Protein AF-A0A853IE41-F1 (afdb_monomer)

Foldseek 3Di:
DPPVVVVCVLQVLLPVLLVVLVVLLVVLVVVLALPPPDLVVLQVLLVVLVVVLVVVVPVVDPSSCRNRVSSSVSSVSSNVSNVVSVVPVVVVVVVVPPPVVPD

Solvent-accessible surface area (backbone atoms only — not comparable to full-atom values): 5477 Å² total; per-residue (Å²): 130,67,67,67,58,58,57,48,60,55,51,47,54,29,46,52,47,31,51,54,46,47,52,51,38,48,50,35,62,74,66,57,37,21,80,98,58,61,49,66,59,31,45,50,48,18,53,48,23,48,52,47,40,63,72,63,70,43,78,88,36,66,53,41,41,42,28,15,48,50,30,17,53,42,25,44,49,37,32,52,50,30,53,64,30,54,60,5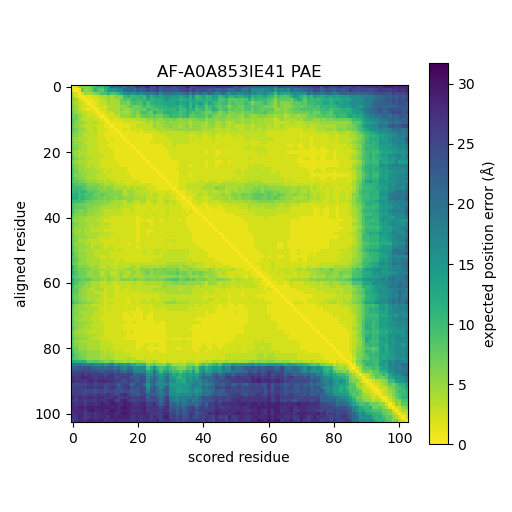6,60,60,60,56,53,54,60,69,68,52,69,72,84,78,118

Sequence (103 aa):
MPSFILEIAGWLPAIVFPVATFLQLWVVLKNRSGAGVSKTTWLLFGIANIGLYIYAEKYDSIQSIIGMLFTAALDFLIVIFAWLFGKQLTAQEQQALTPELSR

Structure (mmCIF, N/CA/C/O backbone):
data_AF-A0A853IE41-F1
#
_entry.id   AF-A0A853IE41-F1
#
loop_
_atom_site.group_PDB
_atom_site.id
_atom_site.type_symbol
_atom_site.label_atom_id
_atom_site.label_alt_id
_atom_site.label_comp_id
_atom_site.label_asym_id
_atom_site.label_entity_id
_atom_site.label_seq_id
_atom_site.pdbx_PDB_ins_code
_atom_site.Cartn_x
_atom_site.Cartn_y
_atom_site.Cartn_z
_atom_site.occupancy
_atom_site.B_iso_or_equiv
_atom_site.auth_seq_id
_atom_site.auth_comp_id
_atom_site.auth_asym_id
_atom_site.auth_atom_id
_atom_site.pdbx_PDB_model_num
ATOM 1 N N . MET A 1 1 ? 28.807 0.362 -8.751 1.00 59.41 1 MET A N 1
ATOM 2 C CA . MET A 1 1 ? 28.199 -0.403 -7.638 1.00 59.41 1 MET A CA 1
ATOM 3 C C . MET A 1 1 ? 28.116 -1.866 -8.055 1.00 59.41 1 MET A C 1
ATOM 5 O O . MET A 1 1 ? 27.973 -2.089 -9.253 1.00 59.41 1 MET A O 1
ATOM 9 N N . PRO A 1 2 ? 28.230 -2.843 -7.141 1.00 77.31 2 PRO A N 1
ATOM 10 C CA . PRO A 1 2 ? 28.086 -4.256 -7.489 1.00 77.31 2 PRO A CA 1
ATOM 11 C C . PRO A 1 2 ? 26.706 -4.508 -8.114 1.00 77.31 2 PRO A C 1
ATOM 13 O O . PRO A 1 2 ? 25.698 -4.094 -7.543 1.00 77.31 2 PRO A O 1
ATOM 16 N N . SER A 1 3 ? 26.659 -5.170 -9.270 1.00 77.38 3 SER A N 1
ATOM 17 C CA . SER A 1 3 ? 25.437 -5.469 -10.040 1.00 77.38 3 SER A CA 1
ATOM 18 C C . SER A 1 3 ? 24.347 -6.157 -9.208 1.00 77.38 3 SER A C 1
ATOM 20 O O . SER A 1 3 ? 23.175 -5.803 -9.302 1.00 77.38 3 SER A O 1
ATOM 22 N N . PHE A 1 4 ? 24.755 -7.047 -8.306 1.00 81.94 4 PHE A N 1
ATOM 23 C CA . PHE A 1 4 ? 23.889 -7.753 -7.362 1.00 81.94 4 PHE A CA 1
ATOM 24 C C . PHE A 1 4 ? 23.025 -6.833 -6.478 1.00 81.94 4 PHE A C 1
ATOM 26 O O . PHE A 1 4 ? 21.866 -7.139 -6.206 1.00 81.94 4 PHE A O 1
ATOM 33 N N . ILE A 1 5 ? 23.560 -5.684 -6.046 1.00 82.19 5 ILE A N 1
ATOM 34 C CA . ILE A 1 5 ? 22.822 -4.756 -5.173 1.00 82.19 5 ILE A CA 1
ATOM 35 C C . ILE A 1 5 ? 21.655 -4.120 -5.933 1.00 82.19 5 ILE A C 1
ATOM 37 O O . ILE A 1 5 ? 20.581 -3.952 -5.366 1.00 82.19 5 ILE A O 1
ATOM 41 N N . LEU A 1 6 ? 21.843 -3.796 -7.216 1.00 78.31 6 LEU A N 1
ATOM 42 C CA . LEU A 1 6 ? 20.801 -3.189 -8.047 1.00 78.31 6 LEU A CA 1
ATOM 43 C C . LEU A 1 6 ? 19.687 -4.185 -8.388 1.00 78.31 6 LEU A C 1
ATOM 45 O O . LEU A 1 6 ? 18.516 -3.810 -8.376 1.00 78.31 6 LEU A O 1
ATOM 49 N N . GLU A 1 7 ? 20.031 -5.448 -8.643 1.00 79.62 7 GLU A N 1
ATOM 50 C CA . GLU A 1 7 ? 19.039 -6.499 -8.902 1.00 79.62 7 GLU A CA 1
ATOM 51 C C . GLU A 1 7 ? 18.152 -6.753 -7.680 1.00 79.62 7 GLU A C 1
ATOM 53 O O . GLU A 1 7 ? 16.924 -6.754 -7.792 1.00 79.62 7 GLU A O 1
ATOM 58 N N . ILE A 1 8 ? 18.752 -6.886 -6.494 1.00 82.06 8 ILE A N 1
ATOM 59 C CA . ILE A 1 8 ? 17.990 -7.049 -5.251 1.00 82.06 8 ILE A CA 1
ATOM 60 C C . ILE A 1 8 ? 17.191 -5.790 -4.927 1.00 82.06 8 ILE A C 1
ATOM 62 O O . ILE A 1 8 ? 16.035 -5.899 -4.527 1.00 82.06 8 ILE A O 1
ATOM 66 N N . ALA A 1 9 ? 17.762 -4.600 -5.125 1.00 83.06 9 ALA A N 1
ATOM 67 C CA . ALA A 1 9 ? 17.073 -3.343 -4.847 1.00 83.06 9 ALA A CA 1
ATOM 68 C C . ALA A 1 9 ? 15.809 -3.152 -5.699 1.00 83.06 9 ALA A C 1
ATOM 70 O O . ALA A 1 9 ? 14.884 -2.486 -5.244 1.00 83.06 9 ALA A O 1
ATOM 71 N N . GLY A 1 10 ? 15.739 -3.740 -6.899 1.00 79.94 10 GLY A N 1
ATOM 72 C CA . GLY A 1 10 ? 14.522 -3.741 -7.717 1.00 79.94 10 GLY A CA 1
ATOM 73 C C . GLY A 1 10 ? 13.456 -4.718 -7.211 1.00 79.94 10 GLY A C 1
ATOM 74 O O . GLY A 1 10 ? 12.276 -4.379 -7.149 1.00 79.94 10 GLY A O 1
ATOM 75 N N . TRP A 1 11 ? 13.868 -5.921 -6.805 1.00 87.50 11 TRP A N 1
ATOM 76 C CA . TRP A 1 11 ? 12.951 -6.960 -6.322 1.00 87.50 11 TRP A CA 1
ATOM 77 C C . TRP A 1 11 ? 12.435 -6.720 -4.905 1.00 87.50 11 TRP A C 1
ATOM 79 O O . TRP A 1 11 ? 11.300 -7.077 -4.597 1.00 87.50 11 TRP A O 1
ATOM 89 N N . LEU A 1 12 ? 13.249 -6.109 -4.046 1.00 89.50 12 LEU A N 1
ATOM 90 C CA . LEU A 1 12 ? 12.915 -5.878 -2.646 1.00 89.50 12 LEU A CA 1
ATOM 91 C C . LEU A 1 12 ? 11.599 -5.090 -2.474 1.00 89.50 12 LEU A C 1
ATOM 93 O O . LEU A 1 12 ? 10.684 -5.632 -1.854 1.00 89.50 12 LEU A O 1
ATOM 97 N N . PRO A 1 13 ? 11.421 -3.877 -3.037 1.00 86.19 13 PRO A N 1
ATOM 98 C CA . PRO A 1 13 ? 10.159 -3.146 -2.914 1.00 86.19 13 PRO A CA 1
ATOM 99 C C . PRO A 1 13 ? 9.005 -3.863 -3.624 1.00 86.19 13 PRO A C 1
ATOM 101 O O . PRO A 1 13 ? 7.886 -3.863 -3.115 1.00 86.19 13 PRO A O 1
ATOM 104 N N . ALA A 1 14 ? 9.281 -4.537 -4.748 1.00 90.19 14 ALA A N 1
ATOM 105 C CA . ALA A 1 14 ? 8.277 -5.262 -5.524 1.00 90.19 14 ALA A CA 1
ATOM 106 C C . ALA A 1 14 ? 7.684 -6.477 -4.792 1.00 90.19 14 ALA A C 1
ATOM 108 O O . ALA A 1 14 ? 6.641 -6.972 -5.202 1.00 90.19 14 ALA A O 1
ATOM 109 N N . ILE A 1 15 ? 8.324 -6.952 -3.720 1.00 93.50 15 ILE A N 1
ATOM 110 C CA . ILE A 1 15 ? 7.823 -8.040 -2.871 1.00 93.50 15 ILE A CA 1
ATOM 111 C C . ILE A 1 15 ? 7.347 -7.493 -1.525 1.00 93.50 15 ILE A C 1
ATOM 113 O O . ILE A 1 15 ? 6.251 -7.819 -1.072 1.00 93.50 15 ILE A O 1
ATOM 117 N N . VAL A 1 16 ? 8.156 -6.649 -0.880 1.00 95.06 16 VAL A N 1
ATOM 118 C CA . VAL A 1 16 ? 7.892 -6.178 0.484 1.00 95.06 16 VAL A CA 1
ATOM 119 C C . VAL A 1 16 ? 6.618 -5.339 0.545 1.00 95.06 16 VAL A C 1
ATOM 121 O O . VAL A 1 16 ? 5.805 -5.569 1.440 1.00 95.06 16 VAL A O 1
ATOM 124 N N . PHE A 1 17 ? 6.406 -4.410 -0.396 1.00 93.44 17 PHE A N 1
ATOM 125 C CA . PHE A 1 17 ? 5.217 -3.554 -0.368 1.00 93.44 17 PHE A CA 1
ATOM 126 C C . PHE A 1 17 ? 3.918 -4.340 -0.586 1.00 93.44 17 PHE A C 1
ATOM 128 O O . PHE A 1 17 ? 3.057 -4.260 0.292 1.00 93.44 17 PHE A O 1
ATOM 135 N N . PRO A 1 18 ? 3.772 -5.178 -1.633 1.00 95.56 18 PRO A N 1
ATOM 136 C CA . PRO A 1 18 ? 2.564 -5.983 -1.794 1.00 95.56 18 PRO A CA 1
ATOM 137 C C . PRO A 1 18 ? 2.260 -6.879 -0.596 1.00 95.56 18 PRO A C 1
ATOM 139 O O . PRO A 1 18 ? 1.109 -6.977 -0.178 1.00 95.56 18 PRO A O 1
ATOM 142 N N . VAL A 1 19 ? 3.280 -7.533 -0.028 1.00 97.94 19 VAL A N 1
ATOM 143 C CA . VAL A 1 19 ? 3.096 -8.442 1.110 1.00 97.94 19 VAL A CA 1
ATOM 144 C C . VAL A 1 19 ? 2.650 -7.669 2.348 1.00 97.94 19 VAL A C 1
ATOM 146 O O . VAL A 1 19 ? 1.693 -8.075 3.006 1.00 97.94 19 VAL A O 1
ATOM 149 N N . ALA A 1 20 ? 3.289 -6.538 2.653 1.00 97.38 20 ALA A N 1
ATOM 150 C CA . ALA A 1 20 ? 2.906 -5.703 3.786 1.00 97.38 20 ALA A CA 1
ATOM 151 C C . ALA A 1 20 ? 1.470 -5.170 3.642 1.00 97.38 20 ALA A C 1
ATOM 153 O O . ALA A 1 20 ? 0.67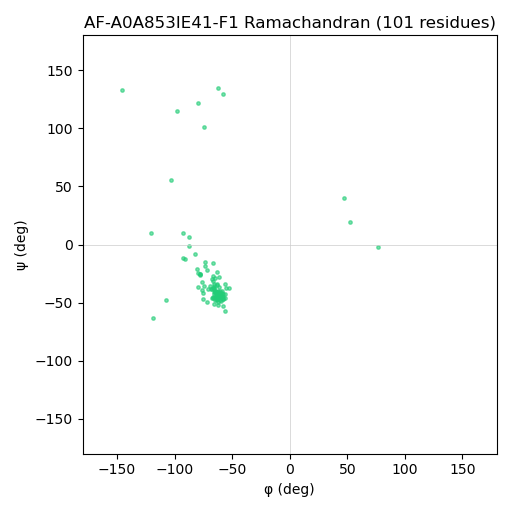0 -5.289 4.574 1.00 97.38 20 ALA A O 1
ATOM 154 N N . THR A 1 21 ? 1.110 -4.654 2.464 1.00 97.81 21 THR A N 1
ATOM 155 C CA . THR A 1 21 ? -0.244 -4.158 2.189 1.00 97.81 21 THR A CA 1
ATOM 156 C C . THR A 1 21 ? -1.275 -5.28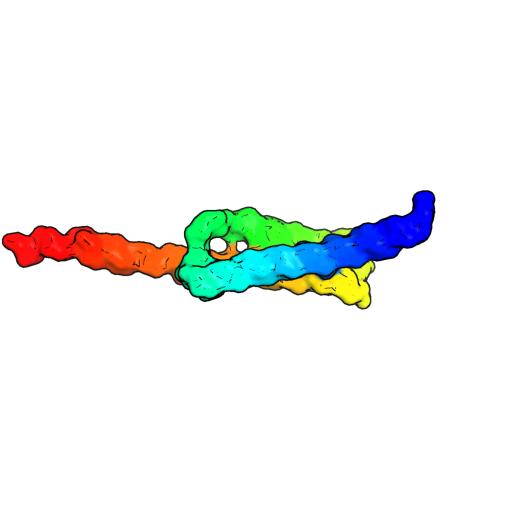6 2.247 1.00 97.81 21 THR A C 1
ATOM 158 O O . THR A 1 21 ? -2.350 -5.122 2.825 1.00 97.81 21 THR A O 1
ATOM 161 N N . PHE A 1 22 ? -0.949 -6.474 1.734 1.00 98.31 22 PHE A N 1
ATOM 162 C CA . PHE A 1 22 ? -1.827 -7.639 1.828 1.00 98.31 22 PHE A CA 1
ATOM 163 C C . PHE A 1 22 ? -2.088 -8.044 3.283 1.00 98.31 22 PHE A C 1
ATOM 165 O O . PHE A 1 22 ? -3.234 -8.298 3.656 1.00 98.31 22 PHE A O 1
ATOM 172 N N . LEU A 1 23 ? -1.054 -8.062 4.130 1.00 98.19 23 LEU A N 1
ATOM 173 C CA . LEU A 1 23 ? -1.205 -8.357 5.556 1.00 98.19 23 LEU A CA 1
ATOM 174 C C . LEU A 1 23 ? -2.085 -7.316 6.260 1.00 98.19 23 LEU A C 1
ATOM 176 O O . LEU A 1 23 ? -2.942 -7.690 7.062 1.00 98.19 23 LEU A O 1
ATOM 180 N N . GLN A 1 24 ? -1.940 -6.030 5.930 1.00 97.31 24 GLN A N 1
ATOM 181 C CA . GLN A 1 24 ? -2.829 -4.991 6.448 1.00 97.31 24 GLN A CA 1
ATOM 182 C C . GLN A 1 24 ? -4.286 -5.241 6.036 1.00 97.31 24 GLN A C 1
ATOM 184 O O . GLN A 1 24 ? -5.189 -5.182 6.875 1.00 97.31 24 GLN A O 1
ATOM 189 N N . LEU A 1 25 ? -4.527 -5.535 4.756 1.00 97.56 25 LEU A N 1
ATOM 190 C CA . LEU A 1 25 ? -5.862 -5.848 4.250 1.00 97.56 25 LEU A CA 1
ATOM 191 C C . LEU A 1 25 ? -6.453 -7.068 4.966 1.00 97.56 25 LEU A C 1
ATOM 193 O O . LEU A 1 25 ? -7.611 -7.040 5.387 1.00 97.56 25 LEU A O 1
ATOM 197 N N . TRP A 1 26 ? -5.650 -8.113 5.167 1.00 97.88 26 TRP A N 1
ATOM 198 C CA . TRP A 1 26 ? -6.049 -9.303 5.910 1.00 97.88 26 TRP A CA 1
ATOM 199 C C . TRP A 1 26 ? -6.481 -8.975 7.342 1.00 97.88 26 TRP A C 1
ATOM 201 O O . TRP A 1 26 ? -7.507 -9.476 7.796 1.00 97.88 26 TRP A O 1
ATOM 211 N N . VAL A 1 27 ? -5.756 -8.099 8.044 1.00 95.56 27 VAL A N 1
ATOM 212 C CA . VAL A 1 27 ? -6.125 -7.650 9.397 1.00 95.56 27 VAL A CA 1
ATOM 213 C C . VAL A 1 27 ? -7.474 -6.926 9.394 1.00 95.56 27 VAL A C 1
ATOM 215 O O . VAL A 1 27 ? -8.327 -7.235 10.227 1.00 95.56 27 VAL A O 1
ATOM 218 N N . VAL A 1 28 ? -7.707 -6.021 8.437 1.00 95.69 28 VAL A N 1
ATOM 219 C CA . VAL A 1 28 ? -8.988 -5.301 8.299 1.00 95.69 28 VAL A CA 1
ATOM 220 C C . VAL A 1 28 ? -10.145 -6.271 8.047 1.00 95.69 28 VAL A C 1
ATOM 222 O O . VAL A 1 28 ? -11.198 -6.163 8.678 1.00 95.69 28 VAL A O 1
ATOM 225 N N . LEU A 1 29 ? -9.947 -7.247 7.158 1.00 96.12 29 LEU A N 1
ATOM 226 C CA . LEU A 1 29 ? -10.948 -8.261 6.823 1.00 96.12 29 LEU A CA 1
ATOM 227 C C . LEU A 1 29 ? -11.228 -9.216 7.985 1.00 96.12 29 LEU A C 1
ATOM 229 O O . LEU A 1 29 ? -12.393 -9.471 8.297 1.00 96.12 29 LEU A O 1
ATOM 233 N N . LYS A 1 30 ? -10.177 -9.721 8.639 1.00 95.62 30 LYS A N 1
ATOM 234 C CA . LYS A 1 30 ? -10.274 -10.663 9.760 1.00 95.62 30 LYS A CA 1
ATOM 235 C C . LYS A 1 30 ? -10.967 -10.032 10.961 1.00 95.62 30 LYS A C 1
ATOM 237 O O . LYS A 1 30 ? -11.851 -10.651 11.544 1.00 95.62 30 LYS A O 1
ATOM 242 N N . ASN A 1 31 ? -10.593 -8.804 11.308 1.00 92.62 31 ASN A N 1
ATOM 243 C CA . ASN A 1 31 ? -11.161 -8.105 12.458 1.00 92.62 31 ASN A CA 1
ATOM 244 C C . ASN A 1 31 ? -12.504 -7.443 12.141 1.00 92.62 31 ASN A C 1
ATOM 246 O O . ASN A 1 31 ? -13.136 -6.916 13.052 1.00 92.62 31 ASN A O 1
ATOM 250 N N . ARG A 1 32 ? -12.919 -7.428 10.862 1.00 91.25 32 ARG A N 1
ATOM 251 C CA . ARG A 1 32 ? -14.118 -6.722 10.385 1.00 91.25 32 ARG A CA 1
ATOM 252 C C . ARG A 1 32 ? -14.183 -5.293 10.931 1.00 91.25 32 ARG A C 1
ATOM 254 O O . ARG A 1 32 ? -15.241 -4.817 11.321 1.00 91.25 32 ARG A O 1
ATOM 261 N N . SER A 1 33 ? -13.034 -4.619 10.986 1.00 89.62 33 SER A N 1
ATOM 262 C CA . SER A 1 33 ? -12.900 -3.297 11.593 1.00 89.62 33 SER A CA 1
ATOM 263 C C . SER A 1 33 ? -11.865 -2.464 10.852 1.00 89.62 33 SER A C 1
ATOM 265 O O . SER A 1 33 ? -10.764 -2.924 10.558 1.00 89.62 33 SER A O 1
ATOM 267 N N . GLY A 1 34 ? -12.234 -1.214 10.564 1.00 88.38 34 GLY A N 1
ATOM 268 C CA . GLY A 1 34 ? -11.324 -0.183 10.061 1.00 88.38 34 GLY A CA 1
ATOM 269 C C . GLY A 1 34 ? -10.705 0.673 11.170 1.00 88.38 34 GLY A C 1
ATOM 270 O O . GLY A 1 34 ? -10.138 1.722 10.867 1.00 88.38 34 GLY A O 1
ATOM 271 N N . ALA A 1 35 ? -10.864 0.298 12.445 1.00 88.25 35 ALA A N 1
ATOM 272 C CA . ALA A 1 35 ? -10.311 1.051 13.567 1.00 88.25 35 ALA A CA 1
ATOM 273 C C . ALA A 1 35 ? -8.774 1.090 13.498 1.00 88.25 35 ALA A C 1
ATOM 275 O O . ALA A 1 35 ? -8.129 0.081 13.224 1.00 88.25 35 ALA A O 1
ATOM 276 N N . GLY A 1 36 ? -8.188 2.271 13.716 1.00 87.94 36 GLY A N 1
ATOM 277 C CA . GLY A 1 36 ? -6.738 2.488 13.615 1.00 87.94 36 GLY A CA 1
ATOM 278 C C . GLY A 1 36 ? -6.193 2.590 12.184 1.00 87.94 36 GLY A C 1
ATOM 279 O O . GLY A 1 36 ? -5.009 2.856 12.005 1.00 87.94 36 GLY A O 1
ATOM 280 N N . VAL A 1 37 ? -7.035 2.431 11.156 1.00 94.25 37 VAL A N 1
ATOM 281 C CA . VAL A 1 37 ? -6.624 2.517 9.748 1.00 94.25 37 VAL A CA 1
ATOM 282 C C . VAL A 1 37 ? -6.923 3.908 9.189 1.00 94.25 37 VAL A C 1
ATOM 284 O O . VAL A 1 37 ? -8.082 4.302 9.037 1.00 94.25 37 VAL A O 1
ATOM 287 N N . SER A 1 38 ? -5.873 4.656 8.834 1.00 95.81 38 SER A N 1
ATOM 288 C CA . SER A 1 38 ? -6.014 5.968 8.189 1.00 95.81 38 SER A CA 1
ATOM 289 C C . SER A 1 38 ? -6.426 5.826 6.722 1.00 95.81 38 SER A C 1
ATOM 291 O O . SER A 1 38 ? -5.607 5.559 5.844 1.00 95.81 38 SER A O 1
ATOM 293 N N . LYS A 1 39 ? -7.712 6.039 6.442 1.00 95.44 39 LYS A N 1
ATOM 294 C CA . LYS A 1 39 ? -8.307 5.896 5.100 1.00 95.44 39 LYS A CA 1
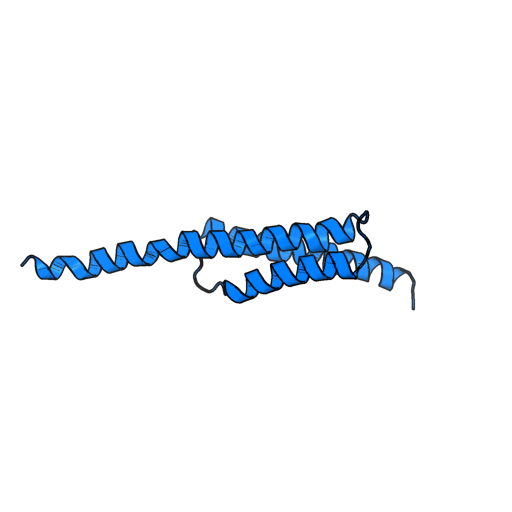ATOM 295 C C . LYS A 1 39 ? -7.664 6.845 4.088 1.00 95.44 39 LYS A C 1
ATOM 297 O O . LYS A 1 39 ? -7.374 6.440 2.971 1.00 95.44 39 LYS A O 1
ATOM 302 N N . THR A 1 40 ? -7.378 8.079 4.501 1.00 97.38 40 THR A N 1
ATOM 303 C CA . THR A 1 40 ? -6.701 9.073 3.657 1.00 97.38 40 THR A CA 1
ATOM 304 C C . THR A 1 40 ? -5.286 8.633 3.298 1.00 97.38 40 THR A C 1
ATOM 306 O O . THR A 1 40 ? -4.881 8.771 2.151 1.00 97.38 40 THR A O 1
ATOM 309 N N . THR A 1 41 ? -4.544 8.055 4.248 1.00 97.56 41 THR A N 1
ATOM 310 C CA . THR A 1 41 ? -3.182 7.561 3.998 1.00 97.56 41 THR A CA 1
ATOM 311 C C . THR A 1 41 ? -3.182 6.448 2.952 1.00 97.56 41 THR A C 1
ATOM 313 O O . THR A 1 41 ? -2.441 6.539 1.980 1.00 97.56 41 THR A O 1
ATOM 316 N N . TRP A 1 42 ? -4.047 5.441 3.104 1.00 98.00 42 TRP A N 1
ATOM 317 C CA . TRP A 1 42 ? -4.146 4.340 2.138 1.00 98.00 42 TRP A CA 1
ATOM 318 C C . TRP A 1 42 ? -4.648 4.808 0.768 1.00 98.00 42 TRP A C 1
ATOM 320 O O . TRP A 1 42 ? -4.143 4.361 -0.254 1.00 98.00 42 TRP A O 1
ATOM 330 N N . LEU A 1 43 ? -5.563 5.780 0.725 1.00 98.44 43 LEU A N 1
ATOM 331 C CA . LEU A 1 43 ? -6.002 6.382 -0.534 1.00 98.44 43 LEU A CA 1
ATOM 332 C C . LEU A 1 43 ? -4.842 7.076 -1.266 1.00 98.44 43 LEU A C 1
ATOM 334 O O . LEU A 1 43 ? -4.665 6.882 -2.468 1.00 98.44 43 LEU A O 1
ATOM 338 N N . LEU A 1 44 ? -4.047 7.870 -0.542 1.00 98.56 44 LEU A N 1
ATOM 339 C CA . LEU A 1 44 ? -2.893 8.569 -1.104 1.00 98.56 44 LEU A CA 1
ATOM 340 C C . LEU A 1 44 ? -1.800 7.595 -1.553 1.00 98.56 44 LEU A C 1
ATOM 342 O O . LEU A 1 44 ? -1.204 7.827 -2.601 1.00 98.56 44 LEU A O 1
ATOM 346 N N . PHE A 1 45 ? -1.570 6.498 -0.825 1.00 98.06 45 PHE A N 1
ATOM 347 C CA . PHE A 1 45 ? -0.645 5.451 -1.269 1.00 98.06 45 PHE A CA 1
ATOM 348 C C . PHE A 1 45 ? -1.111 4.765 -2.551 1.00 98.06 45 PHE A C 1
ATOM 350 O O . PHE A 1 45 ? -0.304 4.617 -3.466 1.00 98.06 45 PHE A O 1
ATOM 357 N N . GLY A 1 46 ? -2.404 4.456 -2.680 1.00 98.19 46 GLY A N 1
ATOM 358 C CA . GLY A 1 46 ? -2.946 3.901 -3.921 1.00 98.19 46 GLY A CA 1
ATOM 359 C C . GLY A 1 46 ? -2.711 4.824 -5.122 1.00 98.19 46 GLY A C 1
ATOM 360 O O . GLY A 1 46 ? -2.228 4.389 -6.168 1.00 98.19 46 GLY A O 1
ATOM 361 N N . ILE A 1 47 ? -2.969 6.127 -4.957 1.00 98.50 47 ILE A N 1
ATOM 362 C CA . ILE A 1 47 ? -2.693 7.141 -5.991 1.00 98.50 47 ILE A CA 1
ATOM 363 C C . ILE A 1 47 ? -1.190 7.232 -6.285 1.00 98.50 47 ILE A C 1
ATOM 365 O O . ILE A 1 47 ? -0.794 7.272 -7.450 1.00 9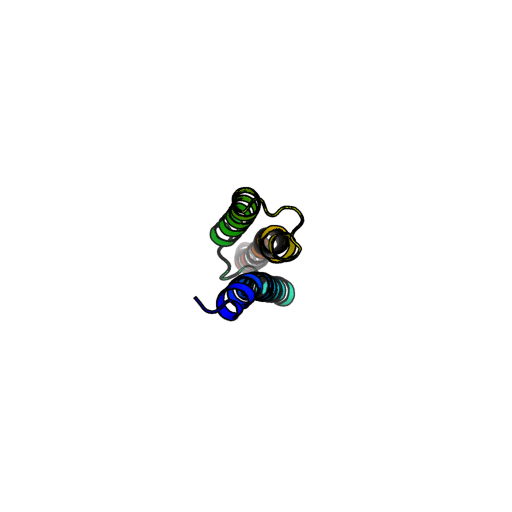8.50 47 ILE A O 1
ATOM 369 N N . ALA A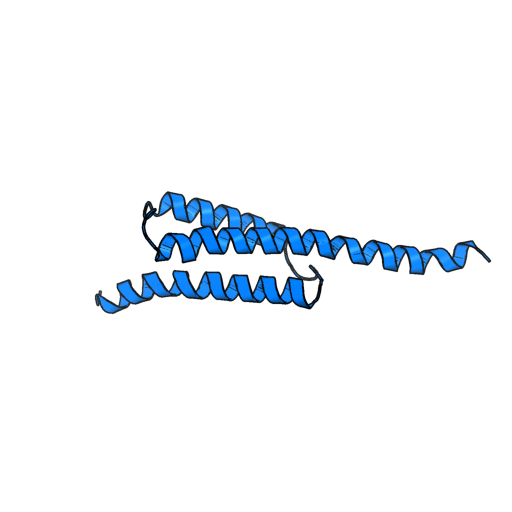 1 48 ? -0.347 7.238 -5.250 1.00 97.88 48 ALA A N 1
ATOM 370 C CA . ALA A 1 48 ? 1.102 7.310 -5.396 1.00 97.88 48 ALA A CA 1
ATOM 371 C C . ALA A 1 48 ? 1.663 6.095 -6.145 1.00 97.88 48 ALA A C 1
ATOM 373 O O . ALA A 1 48 ? 2.510 6.268 -7.014 1.00 97.88 48 ALA A O 1
ATOM 374 N N . ASN A 1 49 ? 1.166 4.888 -5.870 1.00 97.38 49 ASN A N 1
ATOM 375 C CA . ASN A 1 49 ? 1.579 3.666 -6.555 1.00 97.38 49 ASN A CA 1
ATOM 376 C C . ASN A 1 49 ? 1.177 3.670 -8.041 1.00 97.38 49 ASN A C 1
ATOM 378 O O . ASN A 1 49 ? 1.975 3.268 -8.888 1.00 97.38 49 ASN A O 1
ATOM 382 N N . ILE A 1 50 ? -0.001 4.202 -8.392 1.00 97.94 50 ILE A N 1
ATOM 383 C CA . ILE A 1 50 ? -0.364 4.437 -9.803 1.00 97.94 50 ILE A CA 1
ATOM 384 C C . ILE A 1 50 ? 0.586 5.459 -10.441 1.00 97.94 50 ILE A C 1
ATOM 386 O O . ILE A 1 50 ? 1.107 5.225 -11.531 1.00 97.94 50 ILE A O 1
ATOM 390 N N . GLY A 1 51 ? 0.836 6.580 -9.761 1.00 97.56 51 GLY A N 1
ATOM 391 C CA . GLY A 1 51 ? 1.758 7.609 -10.241 1.00 97.56 51 GLY A CA 1
ATOM 392 C C . GLY A 1 51 ? 3.173 7.070 -10.453 1.00 97.56 51 GLY A C 1
ATOM 393 O O . GLY A 1 51 ? 3.800 7.374 -11.464 1.00 97.56 51 GLY A O 1
ATOM 394 N N . LEU A 1 52 ? 3.651 6.215 -9.547 1.00 95.00 52 LEU A N 1
ATOM 395 C CA . LEU A 1 52 ? 4.962 5.582 -9.629 1.00 95.00 52 LEU A CA 1
ATOM 396 C C . LEU A 1 52 ? 5.049 4.600 -10.799 1.00 95.00 52 LEU A C 1
ATOM 398 O O . LEU A 1 52 ? 6.071 4.562 -11.476 1.00 95.00 52 LEU A O 1
ATOM 402 N N . TYR A 1 53 ? 3.979 3.850 -11.070 1.00 95.31 53 TYR A N 1
ATOM 403 C CA . TYR A 1 53 ? 3.907 2.964 -12.231 1.00 95.31 53 TYR A CA 1
ATOM 404 C C . TYR A 1 53 ? 4.037 3.732 -13.550 1.00 95.31 53 TYR A C 1
ATOM 406 O O . TYR A 1 53 ? 4.807 3.325 -14.419 1.00 95.31 53 TYR A O 1
ATOM 414 N N . ILE A 1 54 ? 3.343 4.869 -13.669 1.00 96.94 54 ILE A N 1
ATOM 415 C CA . ILE A 1 54 ? 3.445 5.759 -14.835 1.00 96.94 54 ILE A CA 1
ATOM 416 C C . ILE A 1 54 ? 4.852 6.358 -14.929 1.00 96.94 54 ILE A C 1
ATOM 418 O O . ILE A 1 54 ? 5.482 6.303 -15.978 1.00 96.94 54 ILE A O 1
ATOM 422 N N . TYR A 1 55 ? 5.373 6.880 -13.818 1.00 95.62 55 TYR A N 1
ATOM 423 C CA . TYR A 1 55 ? 6.692 7.510 -13.763 1.00 95.62 55 TYR A CA 1
ATOM 424 C C . TYR A 1 55 ? 7.843 6.544 -14.079 1.00 95.62 55 TYR A C 1
ATOM 426 O O . TYR A 1 55 ? 8.851 6.947 -14.651 1.00 95.62 55 TYR A O 1
ATOM 434 N N . ALA A 1 56 ? 7.716 5.271 -13.701 1.00 92.38 56 ALA A N 1
ATOM 435 C CA . ALA A 1 56 ? 8.756 4.276 -13.924 1.00 92.38 56 ALA A CA 1
ATOM 436 C C . ALA A 1 56 ? 8.878 3.841 -15.393 1.00 92.38 56 ALA A C 1
ATOM 438 O O . ALA A 1 56 ? 9.893 3.236 -15.733 1.00 92.38 56 ALA A O 1
ATOM 439 N N . GLU A 1 57 ? 7.852 4.078 -16.225 1.00 93.75 57 GLU A N 1
ATOM 440 C CA . GLU A 1 57 ? 7.786 3.720 -17.656 1.00 93.75 57 GLU A CA 1
ATOM 441 C C . GLU A 1 57 ? 8.100 2.240 -17.971 1.00 93.75 57 GLU A C 1
ATOM 443 O O . GLU A 1 57 ? 8.400 1.860 -19.101 1.00 93.75 57 GLU A O 1
ATOM 448 N N . LYS A 1 58 ? 8.005 1.363 -16.965 1.00 90.81 58 LYS A N 1
ATOM 449 C CA . LYS A 1 58 ? 8.282 -0.080 -17.054 1.00 90.81 58 LYS A CA 1
ATOM 450 C C . LYS A 1 58 ? 6.987 -0.884 -17.100 1.00 90.81 58 LYS A C 1
ATOM 452 O O . LYS A 1 58 ? 6.763 -1.766 -16.272 1.00 90.81 58 LYS A O 1
ATOM 457 N N . TYR A 1 59 ? 6.134 -0.563 -18.065 1.00 91.81 59 TYR A N 1
ATOM 458 C CA . TYR A 1 59 ? 4.767 -1.083 -18.137 1.00 91.81 59 TYR A CA 1
ATOM 459 C C . TYR A 1 59 ? 4.691 -2.611 -18.269 1.00 91.81 59 TYR A C 1
ATOM 461 O O . TYR A 1 59 ? 3.853 -3.242 -17.633 1.00 91.81 59 TYR A O 1
ATOM 469 N N . ASP A 1 60 ? 5.623 -3.221 -19.000 1.00 93.31 60 ASP A N 1
ATOM 470 C CA . ASP A 1 60 ? 5.655 -4.677 -19.204 1.00 93.31 60 ASP A CA 1
ATOM 471 C C . ASP A 1 60 ? 6.423 -5.434 -18.106 1.00 93.31 60 ASP A C 1
ATOM 473 O O . ASP A 1 60 ? 6.534 -6.662 -18.130 1.00 93.31 60 ASP A O 1
ATOM 477 N N . SER A 1 61 ? 6.990 -4.722 -17.125 1.00 92.31 61 SER A N 1
ATOM 478 C CA . SER A 1 61 ? 7.759 -5.352 -16.055 1.00 92.31 61 SER A CA 1
ATOM 479 C C . SER A 1 61 ? 6.839 -5.932 -14.990 1.00 92.31 61 SER A C 1
ATOM 481 O O . SER A 1 61 ? 6.121 -5.201 -14.304 1.00 92.31 61 SER A O 1
ATOM 483 N N . ILE A 1 62 ? 6.959 -7.240 -14.745 1.00 91.69 62 ILE A N 1
ATOM 484 C CA . ILE A 1 62 ? 6.243 -7.911 -13.653 1.00 91.69 62 ILE A CA 1
ATOM 485 C C . ILE A 1 62 ? 6.527 -7.261 -12.290 1.00 91.69 62 ILE A C 1
ATOM 487 O O . ILE A 1 62 ? 5.634 -7.162 -11.455 1.00 91.69 62 ILE A O 1
ATOM 491 N N . GLN A 1 63 ? 7.746 -6.753 -12.082 1.00 91.44 63 GLN A N 1
ATOM 492 C CA . GLN A 1 63 ? 8.132 -6.070 -10.845 1.00 91.44 63 GLN A CA 1
ATOM 493 C C . GLN A 1 63 ? 7.349 -4.768 -10.654 1.00 91.44 63 GLN A C 1
ATOM 495 O O . GLN A 1 63 ? 6.933 -4.470 -9.539 1.00 91.44 63 GLN A O 1
ATOM 500 N N . SER A 1 64 ? 7.122 -4.004 -11.728 1.00 92.50 64 SER A N 1
ATOM 501 C CA . SER A 1 64 ? 6.358 -2.754 -11.665 1.00 92.50 64 SER A CA 1
ATOM 502 C C . SER A 1 64 ? 4.858 -3.024 -11.569 1.00 92.50 64 SER A C 1
ATOM 504 O O . SER A 1 64 ? 4.176 -2.376 -10.781 1.00 92.50 64 SER A O 1
ATOM 506 N N . ILE A 1 65 ? 4.338 -4.022 -12.286 1.00 94.56 65 ILE A N 1
ATOM 507 C CA . ILE A 1 65 ? 2.925 -4.413 -12.186 1.00 94.56 65 ILE A CA 1
ATOM 508 C C . ILE A 1 65 ? 2.601 -4.889 -10.764 1.00 94.56 65 ILE A C 1
ATOM 510 O O . ILE A 1 65 ? 1.668 -4.385 -10.142 1.00 94.56 65 ILE A O 1
ATOM 514 N N . ILE A 1 66 ? 3.380 -5.829 -10.222 1.00 94.19 66 ILE A N 1
ATOM 515 C CA . ILE A 1 66 ? 3.134 -6.383 -8.884 1.00 94.19 66 ILE A CA 1
ATOM 516 C C . ILE A 1 66 ? 3.468 -5.350 -7.805 1.00 94.19 66 ILE A C 1
ATOM 518 O O . ILE A 1 66 ? 2.655 -5.089 -6.924 1.00 94.19 66 ILE A O 1
ATOM 522 N N . GLY A 1 67 ? 4.646 -4.734 -7.879 1.00 92.75 67 GLY A N 1
ATOM 523 C CA . GLY A 1 67 ? 5.121 -3.807 -6.857 1.00 92.75 67 GLY A CA 1
ATOM 524 C C . GLY A 1 67 ? 4.307 -2.522 -6.757 1.00 92.75 67 GLY A C 1
ATOM 525 O O . GLY A 1 67 ? 4.253 -1.937 -5.678 1.00 92.75 67 GLY A O 1
ATOM 526 N N . MET A 1 68 ? 3.668 -2.091 -7.849 1.00 95.06 68 MET A N 1
ATOM 527 C CA . MET A 1 68 ? 2.989 -0.796 -7.9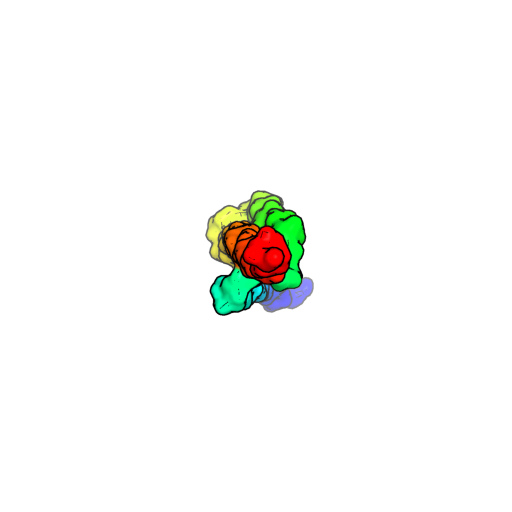21 1.00 95.06 68 MET A CA 1
ATOM 528 C C . MET A 1 68 ? 1.490 -0.960 -8.179 1.00 95.06 68 MET A C 1
ATOM 530 O O . MET A 1 68 ? 0.698 -0.628 -7.305 1.00 95.06 68 MET A O 1
ATOM 534 N N . LEU A 1 69 ? 1.059 -1.510 -9.322 1.00 96.69 69 LEU A N 1
ATOM 535 C CA . LEU A 1 69 ? -0.378 -1.591 -9.641 1.00 96.69 69 LEU A CA 1
ATOM 536 C C . LEU A 1 69 ? -1.149 -2.533 -8.716 1.00 96.69 69 LEU A C 1
ATOM 538 O O . LEU A 1 69 ? -2.230 -2.186 -8.240 1.00 96.69 69 LEU A O 1
ATOM 542 N N . PHE A 1 70 ? -0.606 -3.719 -8.448 1.00 96.94 70 PHE A N 1
ATOM 543 C CA . PHE A 1 70 ? -1.241 -4.651 -7.523 1.00 96.94 70 PHE A CA 1
ATOM 544 C C . PHE A 1 70 ? -1.243 -4.092 -6.094 1.00 96.94 70 PHE A C 1
ATOM 546 O O . PHE A 1 70 ? -2.284 -4.128 -5.439 1.00 96.94 70 PHE A O 1
ATOM 553 N N . THR A 1 71 ? -0.141 -3.485 -5.641 1.00 97.62 71 THR A N 1
ATOM 554 C CA . THR A 1 71 ? -0.105 -2.765 -4.356 1.00 97.62 71 THR A CA 1
ATOM 555 C C . THR A 1 71 ? -1.170 -1.667 -4.294 1.00 97.62 71 THR A C 1
ATOM 557 O O . THR A 1 71 ? -1.932 -1.632 -3.333 1.00 97.62 71 THR A O 1
ATOM 560 N N . ALA A 1 72 ? -1.316 -0.850 -5.344 1.00 98.19 72 ALA A N 1
ATOM 561 C CA . ALA A 1 72 ? -2.344 0.189 -5.416 1.00 98.19 72 ALA A CA 1
ATOM 562 C C . ALA A 1 72 ? -3.762 -0.385 -5.292 1.00 98.19 72 ALA A C 1
ATOM 564 O O . ALA A 1 72 ? -4.607 0.169 -4.590 1.00 98.19 72 ALA A O 1
ATOM 565 N N . ALA A 1 73 ? -4.031 -1.516 -5.950 1.00 98.38 73 ALA A N 1
ATOM 566 C CA . ALA A 1 73 ? -5.315 -2.194 -5.831 1.00 98.38 73 ALA A CA 1
ATOM 567 C C . ALA A 1 73 ? -5.584 -2.630 -4.381 1.00 98.38 73 ALA A C 1
ATOM 569 O O . ALA A 1 73 ? -6.683 -2.410 -3.870 1.00 98.38 73 ALA A O 1
ATOM 570 N N . LEU A 1 74 ? -4.584 -3.192 -3.695 1.00 98.38 74 LEU A N 1
ATOM 571 C CA . LEU A 1 74 ? -4.700 -3.550 -2.281 1.00 98.38 74 LEU A CA 1
ATOM 572 C C . LEU A 1 74 ? -4.917 -2.318 -1.389 1.00 98.38 74 LEU A C 1
ATOM 574 O O . LEU A 1 74 ? -5.761 -2.370 -0.493 1.00 98.38 74 LEU A O 1
ATOM 578 N N . ASP A 1 75 ? -4.227 -1.207 -1.658 1.00 98.50 75 ASP A N 1
ATOM 579 C CA . ASP A 1 75 ? -4.393 0.055 -0.930 1.00 98.50 75 ASP A CA 1
ATOM 580 C C . ASP A 1 75 ? -5.849 0.549 -1.010 1.00 98.50 75 ASP A C 1
ATOM 582 O O . ASP A 1 75 ? -6.472 0.863 0.009 1.00 98.50 75 ASP A O 1
ATOM 586 N N . PHE A 1 76 ? -6.447 0.544 -2.206 1.00 98.50 76 PHE A N 1
ATOM 587 C CA . PHE A 1 76 ? -7.853 0.922 -2.373 1.00 98.50 76 PHE A CA 1
ATOM 588 C C . PHE A 1 76 ? -8.815 -0.069 -1.715 1.00 98.50 76 PHE A C 1
ATOM 590 O O . PHE A 1 76 ? -9.809 0.356 -1.121 1.00 98.50 76 PHE A O 1
ATOM 597 N N . LEU A 1 77 ? -8.525 -1.374 -1.754 1.00 98.31 77 LEU A N 1
ATOM 598 C CA . LEU A 1 77 ? -9.322 -2.366 -1.030 1.00 98.31 77 LEU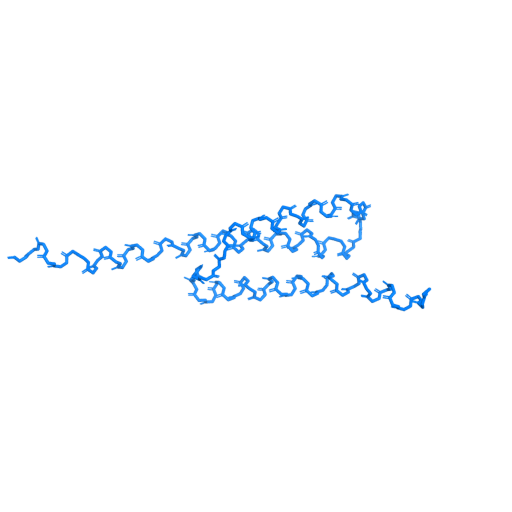 A CA 1
ATOM 599 C C . LEU A 1 77 ? -9.309 -2.095 0.478 1.00 98.31 77 LEU A C 1
ATOM 601 O O . LEU A 1 77 ? -10.367 -2.148 1.107 1.00 98.31 77 LEU A O 1
ATOM 605 N N . ILE A 1 78 ? -8.161 -1.732 1.059 1.00 97.75 78 ILE A N 1
ATOM 606 C CA . ILE A 1 78 ? -8.075 -1.341 2.474 1.00 97.75 78 ILE A CA 1
ATOM 607 C C . ILE A 1 78 ? -9.006 -0.163 2.760 1.00 97.75 78 ILE A C 1
ATOM 609 O O . ILE A 1 78 ? -9.764 -0.221 3.728 1.00 97.75 78 ILE A O 1
ATOM 613 N N . VAL A 1 79 ? -9.005 0.878 1.920 1.00 97.75 79 VAL A N 1
ATOM 614 C CA . VAL A 1 79 ? -9.904 2.038 2.077 1.00 97.75 79 VAL A CA 1
ATOM 615 C C . VAL A 1 79 ? -11.370 1.614 2.026 1.00 97.75 79 VAL A C 1
ATOM 617 O O . VAL A 1 79 ? -12.146 1.983 2.912 1.00 97.75 79 VAL A O 1
ATOM 620 N N . ILE A 1 80 ? -11.743 0.809 1.027 1.00 96.75 80 ILE A N 1
ATOM 621 C CA . ILE A 1 80 ? -13.112 0.319 0.841 1.00 96.75 80 ILE A CA 1
ATOM 622 C C . ILE A 1 80 ? -13.569 -0.448 2.085 1.00 96.75 80 ILE A C 1
ATOM 624 O O . ILE A 1 80 ? -14.598 -0.112 2.675 1.00 96.75 80 ILE A O 1
ATOM 628 N N . PHE A 1 81 ? -12.795 -1.433 2.546 1.00 96.19 81 PHE A N 1
ATOM 629 C CA . PHE A 1 81 ? -13.171 -2.230 3.713 1.00 96.19 81 PHE A CA 1
ATOM 630 C C . PHE A 1 81 ? -13.119 -1.432 5.019 1.00 96.19 81 PHE A C 1
ATOM 632 O O . PHE A 1 81 ? -14.003 -1.584 5.863 1.00 96.19 81 PHE A O 1
ATOM 639 N N . ALA A 1 82 ? -12.165 -0.512 5.173 1.00 94.62 82 ALA A N 1
ATOM 640 C CA . ALA A 1 82 ? -12.112 0.379 6.327 1.00 94.62 82 ALA A CA 1
ATOM 641 C C . ALA A 1 82 ? -13.313 1.343 6.381 1.00 94.62 82 ALA A C 1
ATOM 643 O O . ALA A 1 82 ? -13.724 1.765 7.469 1.00 94.62 82 ALA A O 1
ATOM 644 N N . TRP A 1 83 ? -13.905 1.712 5.241 1.00 93.62 83 TRP A N 1
ATOM 645 C CA . TRP A 1 83 ? -15.185 2.427 5.199 1.00 93.62 83 TRP A CA 1
ATOM 646 C C . TRP A 1 83 ? -16.375 1.522 5.497 1.00 93.62 83 TRP A C 1
ATOM 648 O O . TRP A 1 83 ? -17.207 1.895 6.325 1.00 93.62 83 TRP A O 1
ATOM 658 N N . LEU A 1 84 ? -16.444 0.341 4.879 1.00 93.62 84 LEU A N 1
ATOM 659 C CA . LEU A 1 84 ? -17.548 -0.603 5.075 1.00 93.62 84 LEU A CA 1
ATOM 660 C C . LEU A 1 84 ? -17.689 -1.027 6.541 1.00 93.62 84 LEU A C 1
ATOM 662 O O . LEU A 1 84 ? -18.791 -1.008 7.085 1.00 93.62 84 LEU A O 1
ATOM 666 N N . PHE A 1 85 ? -16.580 -1.348 7.203 1.00 90.81 85 PHE A N 1
ATOM 667 C CA . PHE A 1 85 ? -16.587 -1.761 8.605 1.00 90.81 85 PHE A CA 1
ATOM 668 C C . PHE A 1 85 ? -16.694 -0.589 9.584 1.00 90.81 85 PHE A C 1
ATOM 670 O O . PHE A 1 85 ? -17.219 -0.749 10.681 1.00 90.81 85 PHE A O 1
ATOM 677 N N . GLY A 1 86 ? -16.281 0.618 9.182 1.00 73.50 86 GLY A N 1
ATOM 678 C CA . GLY A 1 86 ? -16.444 1.820 10.005 1.00 73.50 86 GLY A CA 1
ATOM 679 C C . GLY A 1 86 ? -17.906 2.193 10.283 1.00 73.50 86 GLY A C 1
ATOM 680 O O . GLY A 1 86 ? -18.178 2.837 11.288 1.00 73.50 86 GLY A O 1
ATOM 681 N N . LYS A 1 87 ? -18.853 1.764 9.437 1.00 63.38 87 LYS A N 1
ATOM 682 C CA . LYS A 1 87 ? -20.294 1.999 9.644 1.00 63.38 87 LYS A CA 1
ATOM 683 C C . LYS A 1 87 ? -20.919 1.135 10.749 1.00 63.38 87 LYS A C 1
ATOM 685 O O . LYS A 1 87 ? -22.032 1.428 11.169 1.00 63.38 87 LYS A O 1
ATOM 690 N N . GLN A 1 88 ? -20.251 0.076 11.210 1.00 58.03 88 GLN A N 1
ATOM 691 C CA . GLN A 1 88 ? -20.863 -0.882 12.142 1.00 58.03 88 GLN A CA 1
ATOM 692 C C . GLN A 1 88 ? -20.922 -0.380 13.597 1.00 58.03 88 GLN A C 1
ATOM 694 O O . GLN A 1 88 ? -21.837 -0.765 14.320 1.00 58.03 88 GLN A O 1
ATOM 699 N N . LEU A 1 89 ? -20.022 0.523 14.013 1.00 56.16 89 LEU A N 1
ATOM 700 C CA . LEU A 1 89 ? -20.030 1.088 15.375 1.00 56.16 89 LEU A CA 1
ATOM 701 C C . LEU A 1 89 ? -21.264 1.961 15.658 1.00 56.16 89 LEU A C 1
ATOM 703 O O . LEU A 1 89 ? -21.795 1.931 16.764 1.00 56.16 89 LEU A O 1
ATOM 707 N N . THR A 1 90 ? -21.802 2.644 14.645 1.00 57.97 90 THR A N 1
ATOM 708 C CA . THR A 1 90 ? -22.949 3.548 14.823 1.00 57.97 90 THR A CA 1
ATOM 709 C C . THR A 1 90 ? -24.235 2.802 15.198 1.00 57.97 90 THR A C 1
ATOM 711 O O . THR A 1 90 ? -25.066 3.340 15.920 1.00 57.97 90 THR A O 1
ATOM 714 N N . ALA A 1 91 ? -24.398 1.550 14.754 1.00 59.19 91 ALA A N 1
ATOM 715 C CA . ALA A 1 91 ? -25.601 0.762 15.030 1.00 59.19 91 ALA A CA 1
ATOM 716 C C . ALA A 1 91 ? -25.661 0.252 16.483 1.00 59.19 91 ALA A C 1
ATOM 718 O O . ALA A 1 91 ? -26.736 0.209 17.075 1.00 59.19 91 ALA A O 1
ATOM 719 N N . GLN A 1 92 ? -24.515 -0.101 17.077 1.00 57.91 92 GLN A N 1
ATOM 720 C CA . GLN A 1 92 ? -24.452 -0.575 18.465 1.00 57.91 92 GLN A CA 1
ATOM 721 C C . GLN A 1 92 ? -24.501 0.579 19.477 1.00 57.91 92 GLN A C 1
ATOM 723 O O . GLN A 1 92 ? -25.175 0.458 20.497 1.00 57.91 92 GLN A O 1
ATOM 728 N N . GLU A 1 93 ? -23.873 1.722 19.177 1.00 59.59 93 GLU A N 1
ATOM 729 C CA . GLU A 1 93 ? -23.974 2.939 20.001 1.00 59.59 93 GLU A CA 1
ATOM 730 C C . GLU A 1 93 ? -25.405 3.503 20.021 1.00 59.59 93 GLU A C 1
ATOM 732 O O . GLU A 1 93 ? -25.911 3.867 21.081 1.00 59.59 93 GLU A O 1
ATOM 737 N N . GLN A 1 94 ? -26.109 3.500 18.881 1.00 58.09 94 GLN A N 1
ATOM 738 C CA . GLN A 1 94 ? -27.522 3.902 18.821 1.00 58.09 94 GLN A CA 1
ATOM 739 C C . GLN A 1 94 ? -28.436 2.982 19.644 1.00 58.09 94 GLN A C 1
ATOM 741 O O . GLN A 1 94 ? -29.391 3.454 20.264 1.00 58.09 94 GLN A O 1
ATOM 746 N N . GLN A 1 95 ? -28.138 1.682 19.697 1.00 61.56 95 GLN A N 1
ATOM 747 C CA . GLN A 1 95 ? -28.902 0.717 20.490 1.00 61.56 95 GLN A CA 1
ATOM 748 C C . GLN A 1 95 ? -28.570 0.779 21.993 1.00 61.56 95 GLN A C 1
ATOM 750 O O . GLN A 1 95 ? -29.421 0.453 22.814 1.00 61.56 95 GLN A O 1
ATOM 755 N N . ALA A 1 96 ? -27.374 1.244 22.367 1.00 63.22 96 ALA A N 1
ATOM 756 C CA . ALA A 1 96 ? -26.993 1.496 23.759 1.00 63.22 96 ALA A CA 1
ATOM 757 C C . ALA A 1 96 ? -27.573 2.811 24.325 1.00 63.22 96 ALA A C 1
ATOM 759 O O . ALA A 1 96 ? -27.766 2.914 25.533 1.00 63.22 96 ALA A O 1
ATOM 760 N N . LEU A 1 97 ? -27.882 3.796 23.470 1.00 62.28 97 LEU A N 1
ATOM 761 C CA . LEU A 1 97 ? -28.437 5.105 23.858 1.00 62.28 97 LEU A CA 1
ATOM 762 C C . LEU A 1 97 ? -29.978 5.166 23.871 1.00 62.28 97 LEU A C 1
ATOM 764 O O . LEU A 1 97 ? -30.551 6.115 24.397 1.00 62.28 97 LEU A O 1
ATOM 768 N N . THR A 1 98 ? -30.666 4.171 23.304 1.00 63.94 98 THR A N 1
ATOM 769 C CA . THR A 1 98 ? -32.139 4.115 23.219 1.00 63.94 98 THR A CA 1
ATOM 770 C C . THR A 1 98 ? -32.905 3.375 24.334 1.00 63.94 98 THR A C 1
ATOM 772 O O . THR A 1 98 ? -34.120 3.574 24.387 1.00 63.94 98 THR A O 1
ATOM 775 N N . PRO A 1 99 ? -32.319 2.579 25.260 1.00 59.47 99 PRO A N 1
ATOM 776 C CA . PRO A 1 99 ? -33.127 1.899 26.275 1.00 59.47 99 PRO A CA 1
ATOM 777 C C . PRO A 1 99 ? -33.688 2.861 27.338 1.00 59.47 99 PRO A C 1
ATOM 779 O O . PRO A 1 99 ? -34.702 2.547 27.958 1.00 59.47 99 PRO A O 1
ATOM 782 N N . GLU A 1 100 ? -33.086 4.042 27.524 1.00 60.41 100 GLU A N 1
ATOM 783 C CA . GLU A 1 100 ? -33.490 5.010 28.557 1.00 60.41 100 GLU A CA 1
ATOM 784 C C . GLU A 1 100 ? -34.710 5.867 28.184 1.00 60.41 100 GLU A C 1
ATOM 786 O O . GLU A 1 100 ? -35.383 6.366 29.075 1.00 60.41 100 GLU A O 1
ATOM 791 N N . LEU A 1 101 ? -35.058 6.011 26.899 1.00 59.47 101 LEU A N 1
ATOM 792 C CA . LEU A 1 101 ? -36.161 6.896 26.477 1.00 59.47 101 LEU A CA 1
ATOM 793 C C . LEU A 1 101 ? -37.552 6.229 26.487 1.00 59.47 101 LEU A C 1
ATOM 795 O O . LEU A 1 101 ? -38.517 6.808 25.992 1.00 59.47 101 LEU A O 1
ATOM 799 N N . SER A 1 102 ? -37.644 4.996 26.994 1.00 59.03 102 SER A N 1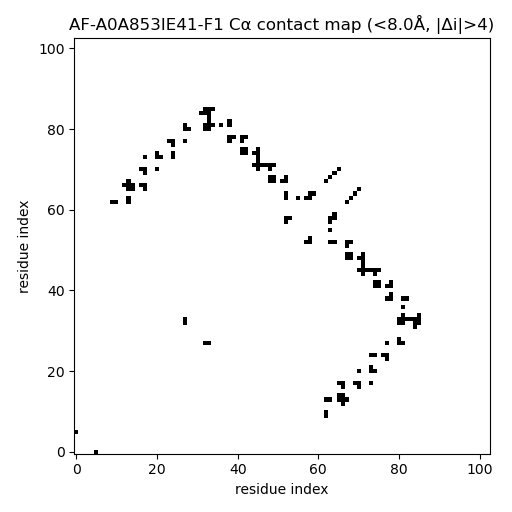
ATOM 800 C CA . SER A 1 102 ? -38.871 4.179 27.005 1.00 59.03 102 SER A CA 1
ATOM 801 C C . SER A 1 102 ? -39.344 3.769 28.407 1.00 59.03 102 SER A C 1
ATOM 803 O O . SER A 1 102 ? -40.255 2.949 28.528 1.00 59.03 102 SER A O 1
ATOM 805 N N . ARG A 1 103 ? -38.742 4.335 29.459 1.00 59.34 103 ARG A N 1
ATOM 806 C CA . ARG A 1 103 ? -39.199 4.232 30.852 1.00 59.34 103 ARG A CA 1
ATOM 807 C C . ARG A 1 103 ? -39.651 5.595 31.349 1.00 59.34 103 ARG A C 1
ATOM 809 O O . ARG A 1 103 ? -40.615 5.605 32.141 1.00 59.34 103 ARG A O 1
#

Organism: NCBI:txid2994442

Nearest PDB structures (foldseek):
  4rng-assembly4_C-2  TM=8.583E-01  e=4.585E-02  Thermodesulfovibrio yellowstonii DSM 11347
  4rng-assembly2_D  TM=8.587E-01  e=6.458E-02  Thermodesulfovibrio yellowstonii DSM 11347
  4qnc-assembly1_A  TM=8.589E-01  e=1.080E-01  Leptospira biflexa serovar Patoc strain 'Patoc 1 (Paris)'
  5uhs-assembly1_B  TM=8.570E-01  e=2.542E-01  Leptospira biflexa serovar Patoc strain 'Patoc 1 (Paris)'
  4x5m-assembly2_B  TM=7.001E-01  e=2.691E-01  Escherichia coli UMEA 3162-1

Mean predicted aligned error: 7.97 Å

Secondary structure (DSSP, 8-state):
--HHHHHHHHHHHHHHHHHHHHHHHHHHHHHT--TT--HHHHHHHHHHHHHHHHHH--TT-HHHIIIIIIHHHHHHHHHHHHHHHHTHHHHHHHHHHSGGGG-

Radius of gyration: 19.41 Å; Cα contacts (8 Å, |Δi|>4): 93; chains: 1; bounding box: 67×20×50 Å

pLDDT: mean 87.39, std 13.76, range [56.16, 98.56]